Protein AF-A0A661CR54-F1 (afdb_monomer_lite)

pLDDT: mean 76.64, std 15.05, range [45.03, 94.25]

Sequence (107 aa):
MPRFSTKTQSLLIKAGWQEGRKIDTTGYEQVLREEEFEIPTCVKALLQEFGGLRIVHPHAKVPGETDDFIFEAVKATYQSLADWVKGNYSHRVGKKLCSVFEPVMLI

Foldseek 3Di:
DDDDDPVVVVQCVVQVADPPAFDDCPVLVVVCVVVVDDQDPVNNVCCRRAAQTKGWDADPPDPPDIDIKHQHQPCQCVDPVLVVCVVPPCVVVVHRWGARMPVGDTD

Secondary structure (DSSP, 8-state):
-----HHHHHHHHHTT--TT-----HHHHHHHHHTT----HHHHHHHHHHTT-EEEEE-SSSTT-EEEEE--HHHHHHSTHHHHHIIIIIHHHTS---EEEBTTEE-

Radius of gyration: 14.93 Å; chains: 1; bounding box: 32×32×38 Å

Structure (mmCIF, N/CA/C/O backbone):
data_AF-A0A661CR54-F1
#
_entry.id   AF-A0A661CR54-F1
#
loop_
_atom_site.group_PDB
_atom_site.id
_atom_site.type_symbol
_atom_site.label_atom_id
_atom_site.label_alt_id
_atom_site.label_comp_id
_atom_site.label_asym_id
_atom_site.label_entity_id
_atom_site.label_seq_id
_atom_site.pdbx_PDB_ins_code
_atom_site.Cartn_x
_atom_site.Cartn_y
_atom_site.Cartn_z
_atom_site.occupancy
_atom_site.B_iso_or_equiv
_atom_site.auth_seq_id
_atom_site.auth_comp_id
_atom_site.auth_asym_id
_atom_site.auth_atom_id
_atom_site.pdbx_PDB_model_num
ATOM 1 N N . MET A 1 1 ? 11.979 -2.048 12.424 1.00 51.94 1 MET A N 1
ATOM 2 C CA . MET A 1 1 ? 10.574 -2.317 12.046 1.00 51.94 1 MET A CA 1
ATOM 3 C C . MET A 1 1 ? 9.776 -1.039 12.229 1.00 51.94 1 MET A C 1
ATOM 5 O O . MET A 1 1 ? 10.047 -0.339 13.205 1.00 51.94 1 MET A O 1
ATOM 9 N N . PRO A 1 2 ? 8.864 -0.692 11.309 1.00 61.25 2 PRO A N 1
ATOM 10 C CA . PRO A 1 2 ? 8.030 0.488 11.471 1.00 61.25 2 PRO A CA 1
ATOM 11 C C . PRO A 1 2 ? 7.105 0.281 12.668 1.00 61.25 2 PRO A C 1
ATOM 13 O O . PRO A 1 2 ? 6.351 -0.687 12.724 1.00 61.25 2 PRO A O 1
ATOM 16 N N . ARG A 1 3 ? 7.170 1.177 13.652 1.00 83.19 3 ARG A N 1
ATOM 17 C CA . ARG A 1 3 ? 6.248 1.150 14.787 1.00 83.19 3 ARG A CA 1
ATOM 18 C C . ARG A 1 3 ? 5.050 2.024 14.445 1.00 83.19 3 ARG A C 1
ATOM 20 O O . ARG A 1 3 ? 5.109 3.242 14.591 1.00 83.19 3 ARG A O 1
ATOM 27 N N . PHE A 1 4 ? 3.985 1.403 13.947 1.00 87.94 4 PHE A N 1
ATOM 28 C CA . PHE A 1 4 ? 2.734 2.104 13.678 1.00 87.94 4 PHE A CA 1
ATOM 29 C C . PHE A 1 4 ? 2.041 2.518 14.979 1.00 87.94 4 PHE A C 1
ATOM 31 O O . PHE A 1 4 ? 2.182 1.872 16.019 1.00 87.94 4 PHE A O 1
ATOM 38 N N . SER A 1 5 ? 1.261 3.599 14.918 1.00 91.81 5 SER A N 1
ATOM 39 C CA . SER A 1 5 ? 0.328 3.915 16.001 1.00 91.81 5 SER A CA 1
ATOM 40 C C . SER A 1 5 ? -0.728 2.809 16.117 1.00 91.81 5 SER A C 1
ATOM 42 O O . SER A 1 5 ? -1.095 2.200 15.109 1.00 91.81 5 SER A O 1
ATOM 44 N N . THR A 1 6 ? -1.288 2.595 17.310 1.00 92.44 6 THR A N 1
ATOM 45 C CA . THR A 1 6 ? -2.364 1.608 17.526 1.00 92.44 6 THR A CA 1
ATOM 46 C C . THR A 1 6 ? -3.544 1.829 16.576 1.00 92.44 6 THR A C 1
ATOM 48 O O . THR A 1 6 ? -4.120 0.875 16.054 1.00 92.44 6 THR A O 1
ATOM 51 N N . LYS A 1 7 ? -3.876 3.098 16.296 1.00 91.69 7 LYS A N 1
ATOM 52 C CA . LYS A 1 7 ? -4.935 3.469 15.351 1.00 91.69 7 LYS A CA 1
ATOM 53 C C . LYS A 1 7 ? -4.591 3.020 13.931 1.00 91.69 7 LYS A C 1
ATOM 55 O O . LYS A 1 7 ? -5.399 2.350 13.298 1.00 91.69 7 LYS A O 1
ATOM 60 N N . THR A 1 8 ? -3.394 3.354 13.448 1.00 91.12 8 THR A N 1
ATOM 61 C CA . THR A 1 8 ? -2.916 2.967 12.110 1.00 91.12 8 THR A CA 1
ATOM 62 C C . THR A 1 8 ? -2.874 1.450 11.960 1.00 91.12 8 THR A C 1
ATOM 64 O O . THR A 1 8 ? -3.400 0.919 10.989 1.00 91.12 8 THR A O 1
ATOM 67 N N . GLN A 1 9 ? -2.318 0.747 12.948 1.00 92.94 9 GLN A N 1
ATOM 68 C CA . GLN A 1 9 ? -2.222 -0.709 12.932 1.00 92.94 9 GLN A CA 1
ATOM 69 C C . GLN A 1 9 ? -3.605 -1.371 12.897 1.00 92.94 9 GLN A C 1
ATOM 71 O O . GLN A 1 9 ? -3.809 -2.321 12.148 1.00 92.94 9 GLN A O 1
ATOM 76 N N . SER A 1 10 ? -4.581 -0.841 13.642 1.00 93.00 10 SER A N 1
ATOM 77 C CA . SER A 1 10 ? -5.957 -1.344 13.598 1.00 93.00 10 SER A CA 1
ATOM 78 C C . SER A 1 10 ? -6.586 -1.193 12.210 1.00 93.00 10 SER A C 1
ATOM 80 O O . SER A 1 10 ? -7.223 -2.128 11.732 1.00 93.00 10 SER A O 1
ATOM 82 N N . LEU A 1 11 ? -6.395 -0.049 11.545 1.00 93.88 11 LEU A N 1
ATOM 83 C CA . LEU A 1 11 ? -6.914 0.171 10.189 1.00 93.88 11 LEU A CA 1
ATOM 84 C C . LEU A 1 11 ? -6.244 -0.750 9.163 1.00 93.88 11 LEU A C 1
ATOM 86 O O . LEU A 1 11 ? -6.934 -1.327 8.327 1.00 93.88 11 LEU A O 1
ATOM 90 N N . LEU A 1 12 ? -4.927 -0.945 9.272 1.00 92.56 12 LEU A N 1
ATOM 91 C CA . LEU A 1 12 ? -4.173 -1.876 8.432 1.00 92.56 12 LEU A CA 1
ATOM 92 C C . LEU A 1 12 ? -4.684 -3.315 8.590 1.00 92.56 12 LEU A C 1
ATOM 94 O O . LEU A 1 12 ? -5.012 -3.960 7.598 1.00 92.56 12 LEU A O 1
ATOM 98 N N . ILE A 1 13 ? -4.822 -3.799 9.827 1.00 93.31 13 ILE A N 1
ATOM 99 C CA . ILE A 1 13 ? -5.332 -5.151 10.104 1.00 93.31 13 ILE A CA 1
ATOM 100 C C . ILE A 1 13 ? -6.762 -5.316 9.575 1.00 93.31 13 ILE A C 1
ATOM 102 O O . ILE A 1 13 ? -7.067 -6.330 8.952 1.00 93.31 13 ILE A O 1
ATOM 106 N N . LYS A 1 14 ? -7.633 -4.310 9.747 1.00 93.94 14 LYS A N 1
ATOM 107 C CA . LYS A 1 14 ? -8.995 -4.321 9.177 1.00 93.94 14 LYS A CA 1
ATOM 108 C C . LYS A 1 14 ? -9.000 -4.395 7.649 1.00 93.94 14 LYS A C 1
ATOM 110 O O . LYS A 1 14 ? -9.904 -5.001 7.087 1.00 93.94 14 LYS A O 1
ATOM 115 N N . ALA A 1 15 ? -8.005 -3.802 6.994 1.00 91.25 15 ALA A N 1
ATOM 116 C CA . ALA A 1 15 ? -7.819 -3.882 5.548 1.00 91.25 15 ALA A CA 1
ATOM 117 C C . ALA A 1 15 ? -7.202 -5.218 5.081 1.00 91.25 15 ALA A C 1
ATOM 119 O O . ALA A 1 15 ? -7.044 -5.421 3.881 1.00 91.25 15 ALA A O 1
ATOM 120 N N . GLY A 1 16 ? -6.849 -6.126 6.000 1.00 92.38 16 GLY A N 1
ATOM 121 C CA . GLY A 1 16 ? -6.231 -7.420 5.691 1.00 92.38 16 GLY A CA 1
ATOM 122 C C . GLY A 1 16 ? -4.699 -7.406 5.679 1.00 92.38 16 GLY A C 1
ATOM 123 O O . GLY A 1 16 ? -4.079 -8.350 5.188 1.00 92.38 16 GLY A O 1
ATOM 124 N N . TRP A 1 17 ? -4.062 -6.351 6.195 1.00 94.25 17 TRP A N 1
ATOM 125 C CA . TRP A 1 17 ? -2.614 -6.333 6.389 1.00 94.25 17 TRP A CA 1
ATOM 126 C C . TRP A 1 17 ? -2.209 -7.189 7.592 1.00 94.25 17 TRP A C 1
ATOM 128 O O . TRP A 1 17 ? -2.864 -7.186 8.634 1.00 94.25 17 TRP A O 1
ATOM 138 N N . GLN A 1 18 ? -1.068 -7.858 7.463 1.00 92.31 18 GLN A N 1
ATOM 139 C CA . GLN A 1 18 ? -0.393 -8.548 8.555 1.00 92.31 18 GLN A CA 1
ATOM 140 C C . GLN A 1 18 ? 1.107 -8.279 8.475 1.00 92.31 18 GLN A C 1
ATOM 142 O O . GLN A 1 18 ? 1.649 -8.036 7.395 1.00 92.31 18 GLN A O 1
ATOM 147 N N . GLU A 1 19 ? 1.783 -8.338 9.616 1.00 90.06 19 GLU A N 1
ATOM 148 C CA . GLU A 1 19 ? 3.225 -8.135 9.674 1.00 90.06 19 GLU A CA 1
ATOM 149 C C . GLU A 1 19 ? 3.963 -9.202 8.852 1.00 90.06 19 GLU A C 1
ATOM 151 O O . GLU A 1 19 ? 3.628 -10.385 8.891 1.00 90.06 19 GLU A O 1
ATOM 156 N N . GLY A 1 20 ? 4.951 -8.773 8.063 1.00 90.00 20 GLY A N 1
ATOM 157 C CA . GLY A 1 20 ? 5.706 -9.667 7.182 1.00 90.00 20 GLY A CA 1
ATOM 158 C C . GLY A 1 20 ? 4.947 -10.131 5.935 1.00 90.00 20 GLY A C 1
ATOM 159 O O . GLY A 1 20 ? 5.428 -11.030 5.242 1.00 90.00 20 GLY A O 1
ATOM 160 N N . ARG A 1 21 ? 3.787 -9.531 5.624 1.00 91.00 21 ARG A N 1
ATOM 161 C CA . ARG A 1 21 ? 3.055 -9.773 4.374 1.00 91.00 21 ARG A CA 1
ATOM 162 C C . ARG A 1 21 ? 3.983 -9.604 3.166 1.00 91.00 21 ARG A C 1
ATOM 164 O O . ARG A 1 21 ? 4.708 -8.620 3.060 1.00 91.00 21 ARG A O 1
ATOM 171 N N . LYS A 1 22 ? 3.945 -10.583 2.261 1.00 93.06 22 LYS A N 1
ATOM 172 C CA . LYS A 1 22 ? 4.644 -10.573 0.972 1.00 93.06 22 LYS A CA 1
ATOM 173 C C . LYS A 1 22 ? 3.718 -11.149 -0.086 1.00 93.06 22 LYS A C 1
ATOM 175 O O . LYS A 1 22 ? 3.444 -12.346 -0.066 1.00 93.06 22 LYS A O 1
ATOM 180 N N . ILE A 1 23 ? 3.218 -10.299 -0.972 1.00 91.25 23 ILE A N 1
ATOM 181 C CA . ILE A 1 23 ? 2.422 -10.728 -2.123 1.00 91.25 23 ILE A CA 1
ATOM 182 C C . ILE A 1 23 ? 3.279 -10.859 -3.378 1.00 91.25 23 ILE A C 1
ATOM 184 O O . ILE A 1 23 ? 4.359 -10.272 -3.467 1.00 91.25 23 ILE A O 1
ATOM 188 N N . ASP A 1 24 ? 2.770 -11.602 -4.357 1.00 89.00 24 ASP A N 1
ATOM 189 C CA . ASP A 1 24 ? 3.310 -11.562 -5.710 1.00 89.00 24 ASP A CA 1
ATOM 190 C C . ASP A 1 24 ? 3.046 -10.183 -6.336 1.00 89.00 24 ASP A C 1
ATOM 192 O O . ASP A 1 24 ? 1.911 -9.703 -6.373 1.00 89.00 24 ASP A O 1
ATOM 196 N N . THR A 1 25 ? 4.115 -9.538 -6.804 1.00 86.88 25 THR A N 1
ATOM 197 C CA . THR A 1 25 ? 4.085 -8.219 -7.444 1.00 86.88 25 THR A CA 1
ATOM 198 C C . THR A 1 25 ? 4.294 -8.275 -8.951 1.00 86.88 25 THR A C 1
ATOM 200 O O . THR A 1 25 ? 4.324 -7.221 -9.583 1.00 86.88 25 THR A O 1
ATOM 203 N N . THR A 1 26 ? 4.399 -9.467 -9.548 1.00 86.69 26 THR A N 1
ATOM 204 C CA . THR A 1 26 ? 4.720 -9.648 -10.974 1.00 86.69 26 THR A CA 1
ATOM 205 C C . THR A 1 26 ? 3.800 -8.835 -11.887 1.00 86.69 26 THR A C 1
ATOM 207 O O . THR A 1 26 ? 4.290 -8.151 -12.782 1.00 86.69 26 THR A O 1
ATOM 210 N N . GLY A 1 27 ? 2.489 -8.825 -11.613 1.00 81.69 27 GLY A N 1
ATOM 211 C CA . GLY A 1 27 ? 1.515 -8.044 -12.386 1.00 81.69 27 GLY A CA 1
ATOM 212 C C . GLY A 1 27 ? 1.724 -6.529 -12.287 1.00 81.69 27 GLY A C 1
ATOM 213 O O . GLY A 1 27 ? 1.693 -5.838 -13.301 1.00 81.69 27 GLY A O 1
ATOM 214 N N . TYR A 1 28 ? 2.015 -6.006 -11.090 1.00 80.50 28 TYR A N 1
ATOM 215 C CA . TYR A 1 28 ? 2.352 -4.587 -10.922 1.00 80.50 28 TYR A CA 1
ATOM 216 C C . TYR A 1 28 ? 3.636 -4.233 -11.663 1.00 80.50 28 TYR A C 1
ATOM 218 O O . TYR A 1 28 ? 3.715 -3.205 -12.327 1.00 80.50 28 TYR A O 1
ATOM 226 N N . GLU A 1 29 ? 4.646 -5.094 -11.561 1.00 82.62 29 GLU A N 1
ATOM 227 C CA . GLU A 1 29 ? 5.924 -4.844 -12.202 1.00 82.62 29 GLU A CA 1
ATOM 228 C C . GLU A 1 29 ? 5.851 -4.910 -13.724 1.00 82.62 29 GLU A C 1
ATOM 230 O O . GLU A 1 29 ? 6.572 -4.179 -14.397 1.00 82.62 29 GLU A O 1
ATOM 235 N N . GLN A 1 30 ? 5.006 -5.785 -14.267 1.00 82.94 30 GLN A N 1
ATOM 236 C CA . GLN A 1 30 ? 4.756 -5.853 -15.698 1.00 82.94 30 GLN A CA 1
ATOM 237 C C . GLN A 1 30 ? 4.132 -4.548 -16.201 1.00 82.94 30 GLN A C 1
ATOM 239 O O . GLN A 1 30 ? 4.706 -3.933 -17.092 1.00 82.94 30 GLN A O 1
ATOM 244 N N . VAL A 1 31 ? 3.043 -4.083 -15.578 1.00 78.31 31 VAL A N 1
ATOM 245 C CA . VAL A 1 31 ? 2.366 -2.832 -15.971 1.00 78.31 31 VAL A CA 1
ATOM 246 C C . VAL A 1 31 ? 3.308 -1.628 -15.879 1.00 78.31 31 VAL A C 1
ATOM 248 O O . VAL A 1 31 ? 3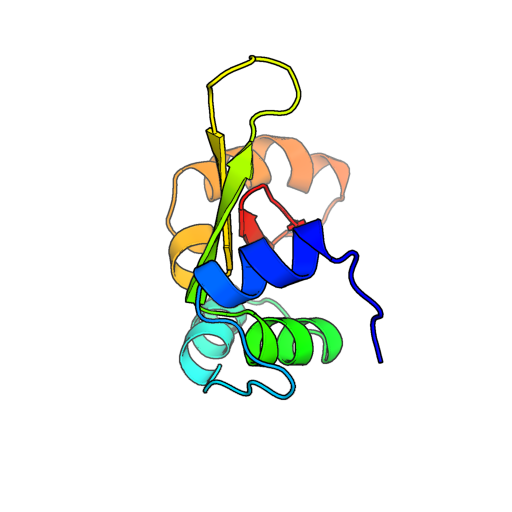.374 -0.812 -16.792 1.00 78.31 31 VAL A O 1
ATOM 251 N N . LEU A 1 32 ? 4.093 -1.528 -14.802 1.00 77.31 32 LEU A N 1
ATOM 252 C CA . LEU A 1 32 ? 5.054 -0.433 -14.638 1.00 77.31 32 LEU A CA 1
ATOM 253 C C . LEU A 1 32 ? 6.166 -0.467 -15.701 1.00 77.31 32 LEU A C 1
ATOM 255 O O . LEU A 1 32 ? 6.558 0.582 -16.206 1.00 77.31 32 LEU A O 1
ATOM 259 N N . ARG A 1 33 ? 6.653 -1.658 -16.075 1.00 80.62 33 ARG A N 1
ATOM 260 C CA . ARG A 1 33 ? 7.651 -1.815 -17.146 1.00 80.62 33 ARG A CA 1
ATOM 261 C C . ARG A 1 33 ? 7.083 -1.527 -18.535 1.00 80.62 33 ARG A C 1
ATOM 263 O O . ARG A 1 33 ? 7.795 -0.944 -19.345 1.00 80.62 33 ARG A O 1
ATOM 270 N N . GLU A 1 34 ? 5.839 -1.921 -18.809 1.00 79.44 34 GLU A N 1
ATOM 271 C CA . GLU A 1 34 ? 5.128 -1.591 -20.058 1.00 79.44 34 GLU A CA 1
ATOM 272 C C . GLU A 1 34 ? 4.989 -0.074 -20.238 1.00 79.44 34 GLU A C 1
ATOM 274 O O . GLU A 1 34 ? 5.084 0.438 -21.348 1.00 79.44 34 GLU A O 1
ATOM 279 N N . GLU A 1 35 ? 4.866 0.657 -19.133 1.00 73.00 35 GLU A N 1
ATOM 280 C CA . GLU A 1 35 ? 4.874 2.117 -19.105 1.00 73.00 35 GLU A CA 1
ATOM 281 C C . GLU A 1 35 ? 6.286 2.739 -19.065 1.00 73.00 35 GLU A C 1
ATOM 283 O O . GLU A 1 35 ? 6.422 3.944 -18.841 1.00 73.00 35 GLU A O 1
ATOM 288 N N . GLU A 1 36 ? 7.336 1.955 -19.318 1.00 80.19 36 GLU A N 1
ATOM 289 C CA . GLU A 1 36 ? 8.744 2.383 -19.349 1.00 80.19 36 GLU A CA 1
ATOM 290 C C . GLU A 1 36 ? 9.270 2.937 -18.010 1.00 80.19 36 GLU A C 1
ATOM 292 O O . GLU A 1 36 ? 10.253 3.681 -17.977 1.00 80.19 36 GLU A O 1
ATOM 297 N N . PHE A 1 37 ? 8.650 2.568 -16.883 1.00 76.69 37 PHE A N 1
ATOM 298 C CA . PHE A 1 37 ? 9.147 2.943 -15.561 1.00 76.69 37 PHE A CA 1
ATOM 299 C C . PHE A 1 37 ? 10.175 1.938 -15.040 1.00 76.69 37 PHE A C 1
ATOM 301 O O . PHE A 1 37 ? 9.921 0.734 -14.924 1.00 76.69 37 PHE A O 1
ATOM 308 N N . GLU A 1 38 ? 11.338 2.451 -14.641 1.00 79.25 38 GLU A N 1
ATOM 309 C CA . GLU A 1 38 ? 12.256 1.710 -13.784 1.00 79.25 38 GLU A CA 1
ATOM 310 C C . GLU A 1 38 ? 11.661 1.648 -12.374 1.00 79.25 38 GLU A C 1
ATOM 312 O O . GLU A 1 38 ? 11.266 2.670 -11.821 1.00 79.25 38 GLU A O 1
ATOM 317 N N . ILE A 1 39 ? 11.570 0.449 -11.792 1.00 78.44 39 ILE A N 1
ATOM 318 C CA . ILE A 1 39 ? 10.913 0.243 -10.496 1.00 78.44 39 ILE A CA 1
ATOM 319 C C . ILE A 1 39 ? 11.981 0.168 -9.404 1.00 78.44 39 ILE A C 1
ATOM 321 O O . ILE A 1 39 ? 12.660 -0.864 -9.299 1.00 78.44 39 ILE A O 1
ATOM 325 N N . PRO A 1 40 ? 12.113 1.194 -8.544 1.00 83.75 40 PRO A N 1
ATOM 326 C CA . PRO A 1 40 ? 13.061 1.161 -7.444 1.00 83.75 40 PRO A CA 1
ATOM 327 C C . PRO A 1 40 ? 12.771 -0.004 -6.495 1.00 83.75 40 PRO A C 1
ATOM 329 O O . PRO A 1 40 ? 11.616 -0.332 -6.210 1.00 83.75 40 PRO A O 1
ATOM 332 N N . THR A 1 41 ? 13.817 -0.595 -5.918 1.00 86.25 41 THR A N 1
ATOM 333 C CA . THR A 1 41 ? 13.683 -1.710 -4.965 1.00 86.25 41 THR A CA 1
ATOM 334 C C . THR A 1 41 ? 12.779 -1.365 -3.775 1.00 86.25 41 THR A C 1
ATOM 336 O O . THR A 1 41 ? 12.045 -2.225 -3.292 1.00 86.25 41 THR A O 1
ATOM 339 N N . CYS A 1 42 ? 12.772 -0.104 -3.325 1.00 84.31 42 CYS A N 1
ATOM 340 C CA . CYS A 1 42 ? 11.888 0.353 -2.250 1.00 84.31 42 CYS A CA 1
ATOM 341 C C . CYS A 1 42 ? 10.402 0.309 -2.640 1.00 84.31 42 CYS A C 1
ATOM 343 O O . CYS A 1 42 ? 9.572 -0.060 -1.812 1.00 84.31 42 CYS A O 1
ATOM 345 N N . VAL A 1 43 ? 10.067 0.607 -3.898 1.00 82.81 43 VAL A N 1
ATOM 346 C CA . VAL A 1 43 ? 8.697 0.514 -4.420 1.00 82.81 43 VAL A CA 1
ATOM 347 C C . VAL A 1 43 ? 8.262 -0.941 -4.496 1.00 82.81 43 VAL A C 1
ATOM 349 O O . VAL A 1 43 ? 7.151 -1.265 -4.090 1.00 82.81 43 VAL A O 1
ATOM 352 N N . LYS A 1 44 ? 9.149 -1.840 -4.942 1.00 86.31 44 LYS A N 1
ATOM 353 C CA . LYS A 1 44 ? 8.862 -3.281 -4.936 1.00 86.31 44 LYS A CA 1
ATOM 354 C C . LYS A 1 44 ? 8.578 -3.789 -3.527 1.00 86.31 44 LYS A C 1
ATOM 356 O O . LYS A 1 44 ? 7.578 -4.465 -3.325 1.00 86.31 44 LYS A O 1
ATOM 361 N N . ALA A 1 45 ? 9.408 -3.419 -2.552 1.00 88.94 45 ALA A N 1
ATOM 362 C CA . ALA A 1 45 ? 9.203 -3.802 -1.156 1.00 88.94 45 ALA A CA 1
ATOM 363 C C . ALA A 1 45 ? 7.863 -3.275 -0.610 1.00 88.94 45 ALA A C 1
ATOM 365 O O . ALA A 1 45 ? 7.117 -4.012 0.031 1.00 88.94 45 ALA A O 1
ATOM 366 N N . LEU A 1 46 ? 7.520 -2.026 -0.933 1.00 87.81 46 LEU A N 1
ATOM 367 C CA . LEU A 1 46 ? 6.247 -1.417 -0.556 1.00 87.81 46 LEU A CA 1
ATOM 368 C C . LEU A 1 46 ? 5.049 -2.146 -1.189 1.00 87.81 46 LEU A C 1
ATOM 370 O O . LEU A 1 46 ? 4.079 -2.442 -0.498 1.00 87.81 46 LEU A O 1
ATOM 374 N N . LEU A 1 47 ? 5.117 -2.479 -2.481 1.00 87.44 47 LEU A N 1
ATOM 375 C CA . LEU A 1 47 ? 4.070 -3.231 -3.181 1.00 87.44 47 LEU A CA 1
ATOM 376 C C . LEU A 1 47 ? 3.936 -4.663 -2.651 1.00 87.44 47 LEU A C 1
ATOM 378 O O . LEU A 1 47 ? 2.819 -5.155 -2.516 1.00 87.44 47 LEU A O 1
ATOM 382 N N . GLN A 1 48 ? 5.043 -5.318 -2.304 1.00 91.50 48 GLN A N 1
ATOM 383 C CA . GLN A 1 48 ? 5.022 -6.652 -1.702 1.00 91.50 48 GLN A CA 1
ATOM 384 C C . GLN A 1 48 ? 4.323 -6.648 -0.342 1.00 91.50 48 GLN A C 1
ATOM 386 O O . GLN A 1 48 ? 3.581 -7.580 -0.028 1.00 91.50 48 GLN A O 1
ATOM 391 N N . GLU A 1 49 ? 4.538 -5.609 0.460 1.00 92.44 49 GLU A N 1
ATOM 392 C CA . GLU A 1 49 ? 3.974 -5.532 1.804 1.00 92.44 49 GLU A CA 1
ATOM 393 C C . GLU A 1 49 ? 2.527 -5.018 1.799 1.00 92.44 49 GLU A C 1
ATOM 395 O O . GLU A 1 49 ? 1.650 -5.611 2.434 1.00 92.44 49 GLU A O 1
ATOM 400 N N . PHE A 1 50 ? 2.232 -3.976 1.022 1.00 90.62 50 PHE A N 1
ATOM 401 C CA . PHE A 1 50 ? 0.954 -3.260 1.085 1.00 90.62 50 PHE A CA 1
ATOM 402 C C . PHE A 1 50 ? 0.074 -3.412 -0.156 1.00 90.62 50 PHE A C 1
ATOM 404 O O . PHE A 1 50 ? -1.103 -3.074 -0.095 1.00 90.62 50 PHE A O 1
ATOM 411 N N . GLY A 1 51 ? 0.582 -3.955 -1.264 1.00 89.06 51 GLY A N 1
ATOM 412 C CA . GLY A 1 51 ? -0.166 -4.065 -2.518 1.00 89.06 51 GLY A CA 1
ATOM 413 C C . GLY A 1 51 ? -1.506 -4.798 -2.365 1.00 89.06 51 GLY A C 1
ATOM 414 O O . GLY A 1 51 ? -1.615 -5.768 -1.615 1.00 89.06 51 GLY A O 1
ATOM 415 N N . GLY A 1 52 ? -2.540 -4.335 -3.057 1.00 86.25 52 GLY A N 1
ATOM 416 C CA . GLY A 1 52 ? -3.913 -4.841 -3.008 1.00 86.25 52 GLY A CA 1
ATOM 417 C C . GLY A 1 52 ? -4.731 -4.421 -1.781 1.00 86.25 52 GLY A C 1
ATOM 418 O O . GLY A 1 52 ? -5.895 -4.801 -1.686 1.00 86.25 52 GLY A O 1
ATOM 419 N N . LEU A 1 53 ? -4.166 -3.665 -0.833 1.00 89.62 53 LEU A N 1
ATOM 420 C CA . LEU A 1 53 ? -4.919 -3.186 0.327 1.00 89.62 53 LEU A CA 1
ATOM 421 C C . LEU A 1 53 ? -5.750 -1.951 -0.022 1.00 89.62 53 LEU A C 1
ATOM 423 O O . LEU A 1 53 ? -5.260 -1.024 -0.662 1.00 89.62 53 LEU A O 1
ATOM 427 N N . ARG A 1 54 ? -6.981 -1.908 0.488 1.00 89.31 54 ARG A N 1
ATOM 428 C CA . ARG A 1 54 ? -7.821 -0.708 0.542 1.00 89.31 54 ARG A CA 1
ATOM 429 C C . ARG A 1 54 ? -8.031 -0.337 2.000 1.00 89.31 54 ARG A C 1
ATOM 431 O O . ARG A 1 54 ? -8.647 -1.096 2.746 1.00 89.31 54 ARG A O 1
ATOM 438 N N . ILE A 1 55 ? -7.515 0.813 2.407 1.00 89.19 55 ILE A N 1
ATOM 439 C CA . ILE A 1 55 ? -7.572 1.270 3.794 1.00 89.19 55 ILE A CA 1
ATOM 440 C C . ILE A 1 55 ? -8.552 2.427 3.877 1.00 89.19 55 ILE A C 1
ATOM 442 O O . ILE A 1 55 ? -8.300 3.498 3.338 1.00 89.19 55 ILE A O 1
ATOM 446 N N . VAL A 1 56 ? -9.656 2.200 4.582 1.00 89.56 56 VAL A N 1
ATOM 447 C CA . VAL A 1 56 ? -10.666 3.221 4.875 1.00 89.56 56 VAL A CA 1
ATOM 448 C C . VAL A 1 56 ? -10.323 3.883 6.207 1.00 89.56 56 VAL A C 1
ATOM 450 O O . VAL A 1 56 ? -10.079 3.194 7.202 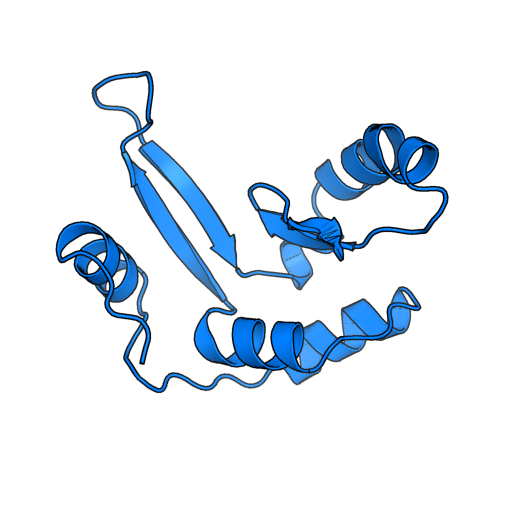1.00 89.56 56 VAL A O 1
ATOM 453 N N . HIS A 1 57 ? -10.310 5.210 6.255 1.00 89.00 57 HIS A N 1
ATOM 454 C CA . HIS A 1 57 ? -10.028 5.985 7.458 1.00 89.00 57 HIS A CA 1
ATOM 455 C C . HIS A 1 57 ? -10.987 7.171 7.614 1.00 89.00 57 HIS A C 1
ATOM 457 O O . HIS A 1 57 ? -11.594 7.605 6.645 1.00 89.00 57 HIS A O 1
ATOM 463 N N . PRO A 1 58 ? -11.145 7.731 8.826 1.00 90.00 58 PRO A N 1
ATOM 464 C CA . PRO A 1 58 ? -11.975 8.919 9.017 1.00 90.00 58 PRO A CA 1
ATOM 465 C C . PRO A 1 58 ? -11.477 10.107 8.186 1.00 90.00 58 PRO A C 1
ATOM 467 O O . PRO A 1 58 ? -10.263 10.338 8.124 1.00 90.00 58 PRO A O 1
ATOM 470 N N . HIS A 1 59 ? -12.411 10.867 7.612 1.00 89.69 59 HIS A N 1
ATOM 471 C CA . HIS A 1 59 ? -12.119 12.071 6.845 1.00 89.69 59 HIS A CA 1
ATOM 472 C C . HIS A 1 59 ? -11.548 13.157 7.762 1.00 89.69 59 HIS A C 1
ATOM 474 O O . HIS A 1 59 ? -12.075 13.436 8.843 1.00 89.69 59 HIS A O 1
ATOM 480 N N . ALA A 1 60 ? -10.459 13.802 7.339 1.00 84.69 60 ALA A N 1
ATOM 481 C CA . ALA A 1 60 ? -9.706 14.712 8.208 1.00 84.69 60 ALA A CA 1
ATOM 482 C C . ALA A 1 60 ? -10.475 15.994 8.582 1.00 84.69 60 ALA A C 1
ATOM 484 O O . ALA A 1 60 ? -10.213 16.588 9.626 1.00 84.69 60 ALA A O 1
ATOM 485 N N . LYS A 1 61 ? -11.400 16.439 7.721 1.00 86.94 61 LYS A N 1
ATOM 486 C CA . LYS A 1 61 ? -12.107 17.730 7.857 1.00 86.94 61 LYS A CA 1
ATOM 487 C C . LYS A 1 61 ? -13.621 17.632 8.042 1.00 86.94 61 LYS A C 1
ATOM 489 O O . LYS A 1 61 ? -14.247 18.646 8.324 1.00 86.94 61 LYS A O 1
ATOM 494 N N . VAL A 1 62 ? -14.213 16.454 7.849 1.00 90.31 62 VAL A N 1
ATOM 495 C CA . VAL A 1 62 ? -15.673 16.286 7.810 1.00 90.31 62 VAL A CA 1
ATOM 496 C C . VAL A 1 62 ? -16.026 15.184 8.803 1.00 90.31 62 VAL A C 1
ATOM 498 O O . VAL A 1 62 ? -15.751 14.014 8.539 1.00 90.31 62 VAL A O 1
ATOM 501 N N . PRO A 1 63 ? -16.546 15.541 9.988 1.00 90.94 63 PRO A N 1
ATOM 502 C CA . PRO A 1 63 ? -16.897 14.561 11.006 1.00 90.94 63 PRO A CA 1
ATOM 503 C C . PRO A 1 63 ? -17.950 13.575 10.493 1.00 90.94 63 PRO A C 1
ATOM 505 O O . PRO A 1 63 ? -18.954 13.986 9.922 1.00 90.94 63 PRO A O 1
ATOM 508 N N . GLY A 1 64 ? -17.735 12.282 10.734 1.00 90.06 64 GLY A N 1
ATOM 509 C CA . GLY A 1 64 ? -18.654 11.216 10.319 1.00 90.06 64 GLY A CA 1
ATOM 510 C C . GLY A 1 64 ? -18.401 10.664 8.915 1.00 90.06 64 GLY A C 1
ATOM 511 O O . GLY A 1 64 ? -18.846 9.557 8.635 1.00 90.06 64 GLY A O 1
ATOM 512 N N . GLU A 1 65 ? -17.630 11.368 8.085 1.00 92.06 65 GLU A 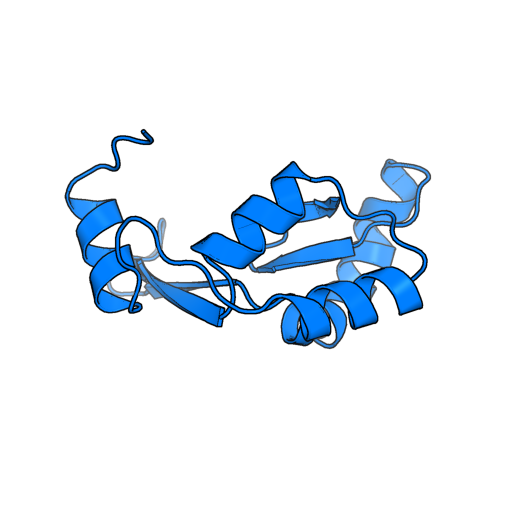N 1
ATOM 513 C CA . GLU A 1 65 ? -17.231 10.892 6.759 1.00 92.06 65 GLU A CA 1
ATOM 514 C C . GLU A 1 65 ? -15.936 10.072 6.807 1.00 92.06 65 GLU A C 1
ATOM 516 O O . GLU A 1 65 ? -15.147 10.146 7.761 1.00 92.06 65 GLU A O 1
ATOM 521 N N . THR A 1 66 ? -15.701 9.291 5.753 1.00 88.69 66 THR A N 1
ATOM 522 C CA . THR A 1 66 ? -14.487 8.487 5.572 1.00 88.69 66 THR A CA 1
ATOM 523 C C . THR A 1 66 ? -13.821 8.767 4.236 1.00 88.69 66 THR A C 1
ATOM 525 O O . THR A 1 66 ? -14.503 8.928 3.232 1.00 88.69 66 THR A O 1
ATOM 528 N N . ASP A 1 67 ? -12.498 8.721 4.240 1.00 86.25 67 ASP A N 1
ATOM 529 C CA . ASP A 1 67 ? -11.644 8.663 3.059 1.00 86.25 67 ASP A CA 1
ATOM 530 C C . ASP A 1 67 ? -11.076 7.248 2.910 1.00 86.25 67 ASP A C 1
ATOM 532 O O . ASP A 1 67 ? -11.062 6.457 3.863 1.00 86.25 67 ASP A O 1
ATOM 536 N N . ASP A 1 68 ? -10.556 6.926 1.733 1.00 82.69 68 ASP A N 1
ATOM 537 C CA . ASP A 1 68 ? -9.783 5.716 1.525 1.00 82.69 68 ASP A CA 1
ATOM 538 C C . ASP A 1 68 ? -8.507 5.948 0.720 1.00 82.69 68 ASP A C 1
ATOM 540 O O . ASP A 1 68 ? -8.352 6.917 -0.020 1.00 82.69 68 ASP A O 1
ATOM 544 N N . PHE A 1 69 ? -7.563 5.030 0.909 1.00 80.00 69 PHE A N 1
ATOM 545 C CA . PHE A 1 69 ? -6.393 4.912 0.056 1.00 80.00 69 PHE A CA 1
ATOM 546 C C . PHE A 1 69 ? -6.176 3.464 -0.365 1.00 80.00 69 PHE A C 1
ATOM 548 O O . PHE A 1 69 ? -6.418 2.528 0.406 1.00 80.00 69 PHE A O 1
ATOM 555 N N . ILE A 1 70 ? -5.760 3.279 -1.616 1.00 79.31 70 ILE A N 1
ATOM 556 C CA . ILE A 1 70 ? -5.700 1.977 -2.279 1.00 79.31 70 ILE A CA 1
ATOM 557 C C . ILE A 1 70 ? -4.283 1.728 -2.789 1.00 79.31 70 ILE A C 1
ATOM 559 O O . ILE A 1 70 ? -3.723 2.521 -3.549 1.00 79.31 70 ILE A O 1
ATOM 563 N N . PHE A 1 71 ? -3.724 0.580 -2.407 1.00 77.44 71 PHE A N 1
ATOM 564 C CA . PHE A 1 71 ? -2.432 0.088 -2.871 1.00 77.44 71 PHE A CA 1
ATOM 565 C C . PHE A 1 71 ? -2.535 -0.774 -4.120 1.00 77.44 71 PHE A C 1
ATOM 567 O O . PHE A 1 71 ? -2.059 -1.901 -4.151 1.00 77.44 71 PHE A O 1
AT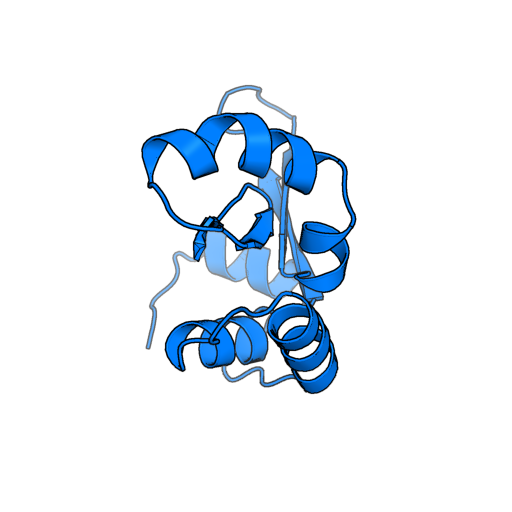OM 5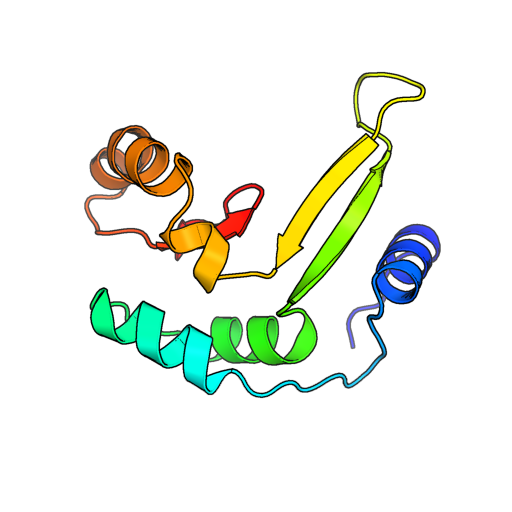74 N N . GLU A 1 72 ? -3.160 -0.265 -5.172 1.00 70.88 72 GLU A N 1
ATOM 575 C CA . GLU A 1 72 ? -3.423 -1.049 -6.377 1.00 70.88 72 GLU A CA 1
ATOM 576 C C . GLU A 1 72 ? -2.831 -0.347 -7.593 1.00 70.88 72 GLU A C 1
ATOM 578 O O . GLU A 1 72 ? -3.520 0.390 -8.292 1.00 70.88 72 GLU A O 1
ATOM 583 N N . ALA A 1 73 ? -1.543 -0.591 -7.865 1.00 61.09 73 ALA A N 1
ATOM 584 C CA . ALA A 1 73 ? -0.843 0.085 -8.958 1.00 61.09 73 ALA A CA 1
ATOM 585 C C . ALA A 1 73 ? -1.475 -0.193 -10.339 1.00 61.09 73 ALA A C 1
ATOM 587 O O . ALA A 1 73 ? -1.403 0.663 -11.215 1.00 61.09 73 ALA A O 1
ATOM 588 N N . VAL A 1 74 ? -2.177 -1.323 -10.522 1.00 57.94 74 VAL A N 1
ATOM 589 C CA . VAL A 1 74 ? -2.967 -1.599 -11.742 1.00 57.94 74 VAL A CA 1
ATOM 590 C C . VAL A 1 74 ? -4.214 -0.711 -11.830 1.00 57.94 74 VAL A C 1
ATOM 592 O O . VAL A 1 74 ? -4.532 -0.218 -12.899 1.00 57.94 74 VAL A O 1
ATOM 595 N N . LYS A 1 75 ? -4.933 -0.433 -10.736 1.00 57.47 75 LYS A N 1
ATOM 596 C CA . LYS A 1 75 ? -6.058 0.521 -10.809 1.00 57.47 75 LYS A CA 1
ATOM 597 C C . LYS A 1 75 ? -5.582 1.971 -10.857 1.00 57.47 75 LYS A C 1
ATOM 599 O O . LYS A 1 75 ? -6.190 2.764 -11.569 1.00 57.47 75 LYS A O 1
ATOM 604 N N . ALA A 1 76 ? -4.486 2.299 -10.173 1.00 53.06 76 ALA A N 1
ATOM 605 C CA . ALA A 1 76 ? -3.899 3.640 -10.169 1.00 53.06 76 ALA A CA 1
ATOM 606 C C . ALA A 1 76 ? -3.362 4.064 -11.550 1.00 53.06 76 ALA A C 1
ATOM 608 O O . ALA A 1 76 ? -3.359 5.249 -11.871 1.00 53.06 76 ALA A O 1
ATOM 609 N N . THR A 1 77 ? -2.948 3.108 -12.389 1.00 53.62 77 THR A N 1
ATOM 610 C CA . THR A 1 77 ? -2.515 3.371 -13.773 1.00 53.62 77 THR A CA 1
ATOM 611 C C . THR A 1 77 ? -3.679 3.543 -14.752 1.00 53.62 77 THR A C 1
ATOM 613 O O . THR A 1 77 ? -3.538 4.285 -15.720 1.00 53.62 77 THR A O 1
ATOM 616 N N . TYR A 1 78 ? -4.835 2.918 -14.495 1.00 49.44 78 TYR A N 1
ATOM 617 C CA . TYR A 1 78 ? -5.988 2.919 -15.411 1.00 49.44 78 TYR A CA 1
ATOM 618 C C . TYR A 1 78 ? -7.132 3.873 -15.021 1.00 49.44 78 TYR A C 1
ATOM 620 O O . TYR A 1 78 ? -8.016 4.125 -15.840 1.00 49.44 78 TYR A O 1
ATOM 628 N N . GLN A 1 79 ? -7.165 4.406 -13.796 1.00 49.38 79 GLN A N 1
ATOM 629 C CA . GLN A 1 79 ? -8.180 5.384 -13.390 1.00 49.38 79 GLN A CA 1
ATOM 630 C C . GLN A 1 79 ? -7.810 6.819 -13.795 1.00 49.38 79 GLN A C 1
ATOM 632 O O . GLN A 1 79 ? -6.642 7.172 -13.953 1.00 49.38 79 GLN A O 1
ATOM 637 N N . SER A 1 80 ? -8.844 7.658 -13.927 1.00 45.03 80 SER A N 1
ATOM 638 C CA . SER A 1 80 ? -8.884 9.043 -14.438 1.00 45.03 80 SER A CA 1
ATOM 639 C C . SER A 1 80 ? -7.915 10.058 -13.805 1.00 45.03 80 SER A C 1
ATOM 641 O O . SER A 1 80 ? -7.930 11.234 -14.167 1.00 45.03 80 SER A O 1
ATOM 643 N N . LEU A 1 81 ? -7.081 9.635 -12.857 1.00 50.78 81 LEU A N 1
ATOM 644 C CA . LEU A 1 81 ? -6.020 10.436 -12.260 1.00 50.78 81 LEU A CA 1
ATOM 645 C C . LEU A 1 81 ? -4.699 10.326 -13.021 1.00 50.78 81 LEU A C 1
ATOM 647 O O . LEU A 1 81 ? -3.896 11.245 -12.911 1.00 50.78 81 LEU A O 1
ATOM 651 N N . ALA A 1 82 ? -4.484 9.303 -13.856 1.00 54.06 82 ALA A N 1
ATOM 652 C CA . ALA A 1 82 ? -3.294 9.233 -14.707 1.00 54.06 82 ALA A CA 1
ATOM 653 C C . ALA A 1 82 ? -3.202 10.448 -15.652 1.00 54.06 82 ALA A C 1
ATOM 655 O O . ALA A 1 82 ? -2.151 11.081 -15.745 1.00 54.06 82 ALA A O 1
ATOM 656 N N . ASP A 1 83 ? -4.314 10.841 -16.280 1.00 57.25 83 ASP A N 1
ATOM 657 C CA . ASP A 1 83 ? -4.370 12.025 -17.147 1.00 57.25 83 ASP A CA 1
ATOM 658 C C . ASP A 1 83 ? -4.272 13.333 -16.353 1.00 57.25 83 ASP A C 1
ATOM 660 O O . ASP A 1 83 ? -3.604 14.276 -16.781 1.00 57.25 83 ASP A O 1
ATOM 664 N N . TRP A 1 84 ? -4.865 13.389 -15.156 1.00 58.62 84 TRP A N 1
ATOM 665 C CA . TRP A 1 84 ? -4.755 14.551 -14.271 1.00 58.62 84 TRP A CA 1
ATOM 666 C C . TRP A 1 84 ? -3.328 14.743 -13.734 1.00 58.62 84 TRP A C 1
ATOM 668 O O . TRP A 1 84 ? -2.837 15.872 -13.691 1.00 58.62 84 TRP A O 1
ATOM 678 N N . VAL A 1 85 ? -2.632 13.662 -13.372 1.00 57.69 85 VAL A N 1
ATOM 679 C CA . VAL A 1 85 ? -1.229 13.661 -12.931 1.00 57.69 85 VAL A CA 1
ATOM 680 C C . VAL A 1 85 ? -0.302 14.045 -14.082 1.00 57.69 85 VAL A C 1
ATOM 682 O O . VAL A 1 85 ? 0.538 14.936 -13.912 1.00 57.69 85 VAL A O 1
ATOM 685 N N . LYS A 1 86 ? -0.494 13.440 -15.265 1.00 60.75 86 LYS A N 1
ATOM 686 C CA . LYS A 1 86 ? 0.231 13.801 -16.494 1.00 60.75 86 LYS A CA 1
ATOM 687 C C . LYS A 1 86 ? 0.046 15.285 -16.822 1.00 60.75 86 LYS A C 1
ATOM 689 O O . LYS A 1 86 ? 1.024 15.983 -17.085 1.00 60.75 86 LYS A O 1
ATOM 694 N N . GLY A 1 87 ? -1.185 15.791 -16.734 1.00 58.56 87 GLY A N 1
ATOM 695 C CA . GLY A 1 87 ? -1.511 17.192 -16.994 1.00 58.56 87 GLY A CA 1
ATOM 696 C C . GLY A 1 87 ? -0.931 18.171 -15.966 1.00 58.56 87 GLY A C 1
ATOM 697 O O . GLY A 1 87 ? -0.378 19.202 -16.346 1.00 58.56 87 GLY A O 1
ATOM 698 N N . ASN A 1 88 ? -0.998 17.857 -14.667 1.00 62.03 88 ASN A N 1
ATOM 699 C CA . ASN A 1 88 ? -0.691 18.825 -13.603 1.00 62.03 88 ASN A CA 1
ATOM 700 C C . ASN A 1 88 ? 0.718 18.726 -13.001 1.00 62.03 88 ASN A C 1
ATOM 702 O O . ASN A 1 88 ? 1.201 19.717 -12.450 1.00 62.03 88 ASN A O 1
ATOM 706 N N . TYR A 1 89 ? 1.388 17.572 -13.081 1.00 60.00 89 TYR A N 1
ATOM 707 C CA . TYR A 1 89 ? 2.662 17.351 -12.382 1.00 60.00 89 TYR A CA 1
ATOM 708 C C . TYR A 1 89 ? 3.821 17.006 -13.309 1.00 60.00 89 TYR A C 1
ATOM 710 O O . TYR A 1 89 ? 4.926 17.497 -13.074 1.00 60.00 89 TYR A O 1
ATOM 718 N N . SER A 1 90 ? 3.602 16.250 -14.390 1.00 62.25 90 SER A N 1
ATOM 719 C CA . SER A 1 90 ? 4.703 15.860 -15.286 1.00 62.25 90 SER A CA 1
ATOM 720 C C . SER A 1 90 ? 5.417 17.067 -15.905 1.00 62.25 90 SER A C 1
ATOM 722 O O . SER A 1 90 ? 6.645 17.077 -15.983 1.00 62.25 90 SER A O 1
ATOM 724 N N . HIS A 1 91 ? 4.685 18.138 -16.237 1.00 62.00 91 HIS A N 1
ATOM 725 C CA . HIS A 1 91 ? 5.286 19.375 -16.753 1.00 62.00 91 HIS A CA 1
ATOM 726 C C . HIS A 1 91 ? 6.145 20.115 -15.710 1.00 62.00 91 HIS A C 1
ATOM 728 O O . HIS A 1 91 ? 7.103 20.792 -16.072 1.00 62.00 91 HIS A O 1
ATOM 734 N N . ARG A 1 92 ? 5.831 19.979 -14.413 1.00 63.28 92 ARG A N 1
ATOM 735 C CA . ARG A 1 92 ? 6.562 20.640 -13.314 1.00 63.28 92 ARG A CA 1
ATOM 736 C C . ARG A 1 92 ? 7.847 19.907 -12.951 1.00 63.28 92 ARG A C 1
ATOM 738 O O . ARG A 1 92 ? 8.788 20.533 -12.479 1.00 63.28 92 ARG A O 1
ATOM 745 N N . VAL A 1 93 ? 7.862 18.588 -13.138 1.00 61.62 93 VAL A N 1
ATOM 746 C CA . VAL A 1 93 ? 8.996 17.718 -12.791 1.00 61.62 93 VAL A CA 1
ATOM 747 C C . VAL A 1 93 ? 9.911 17.467 -13.999 1.00 61.62 93 VAL A C 1
ATOM 749 O O . VAL A 1 93 ? 11.066 17.086 -13.827 1.00 61.62 93 VAL A O 1
ATOM 752 N N . GLY A 1 94 ? 9.428 17.707 -15.225 1.00 59.03 94 GLY A N 1
ATOM 753 C CA . GLY A 1 94 ? 10.200 17.516 -16.458 1.00 59.03 94 GLY A CA 1
ATOM 754 C C . GLY A 1 94 ? 10.494 16.045 -16.779 1.00 59.03 94 GLY A C 1
ATOM 755 O O . GLY A 1 94 ? 11.402 15.757 -17.555 1.00 59.03 94 GLY A O 1
ATOM 756 N N . LYS A 1 95 ? 9.757 15.113 -16.159 1.00 61.72 95 LYS A N 1
ATOM 757 C CA . LYS A 1 95 ? 9.885 13.657 -16.323 1.00 61.72 95 LYS A CA 1
ATOM 758 C C . LYS A 1 95 ? 8.501 12.999 -16.349 1.00 61.72 95 LYS A C 1
ATOM 760 O O . LYS A 1 95 ? 7.541 13.547 -15.801 1.00 61.72 95 LYS A O 1
ATOM 765 N N . LYS A 1 96 ? 8.402 11.824 -16.984 1.00 63.94 96 LYS A N 1
ATOM 766 C CA . LYS A 1 96 ? 7.215 10.954 -16.914 1.00 63.94 96 LYS A CA 1
ATOM 767 C C . LYS A 1 96 ? 7.055 10.490 -15.459 1.00 63.94 96 LYS A C 1
ATOM 769 O O . LYS A 1 96 ? 8.058 10.173 -14.830 1.00 63.94 96 LYS A O 1
ATOM 774 N N . LEU A 1 97 ? 5.832 10.500 -14.929 1.00 64.38 97 LEU A N 1
ATOM 775 C CA . LEU A 1 97 ? 5.538 10.111 -13.543 1.00 64.38 97 LEU A CA 1
ATOM 776 C C . LEU A 1 97 ? 4.514 8.984 -13.530 1.00 64.38 97 LEU A C 1
ATOM 778 O O . LEU A 1 97 ? 3.559 9.033 -14.311 1.00 64.38 97 LEU A O 1
ATOM 782 N N . CYS A 1 98 ? 4.699 8.011 -12.638 1.00 62.56 98 CYS A N 1
ATOM 783 C CA . CYS A 1 98 ? 3.727 6.946 -12.414 1.00 62.56 98 CYS A CA 1
ATOM 784 C C . CYS A 1 98 ? 3.039 7.106 -11.063 1.00 62.56 98 CYS A C 1
ATOM 786 O O . CYS A 1 98 ? 3.702 7.224 -10.031 1.00 62.56 98 CYS A O 1
ATOM 788 N N . SER A 1 99 ? 1.711 7.020 -11.056 1.00 63.19 99 SER A N 1
ATOM 789 C CA . SER A 1 99 ? 0.943 6.836 -9.825 1.00 63.19 99 SER A CA 1
ATOM 790 C C . SER A 1 99 ? 1.042 5.379 -9.380 1.00 63.19 99 SER A C 1
ATOM 792 O O . SER A 1 99 ? 0.713 4.473 -10.144 1.00 63.19 99 SER A O 1
ATOM 794 N N . VAL A 1 100 ? 1.484 5.142 -8.146 1.00 61.28 100 VAL A N 1
ATOM 795 C CA . VAL A 1 100 ? 1.590 3.777 -7.582 1.00 61.28 100 VAL A CA 1
ATOM 796 C C . VAL A 1 100 ? 0.498 3.499 -6.543 1.00 61.28 100 VAL A C 1
ATOM 798 O O . VAL A 1 100 ? 0.137 2.347 -6.306 1.00 61.28 100 VAL A O 1
ATOM 801 N N . PHE A 1 101 ? -0.047 4.559 -5.945 1.00 60.31 101 PHE A N 1
ATOM 802 C CA . PHE A 1 101 ? -0.998 4.542 -4.831 1.00 60.31 101 PHE A CA 1
ATOM 803 C C . PHE A 1 101 ? -1.995 5.682 -5.005 1.00 60.31 101 PHE A C 1
ATOM 805 O O . PHE A 1 101 ? -1.615 6.710 -5.554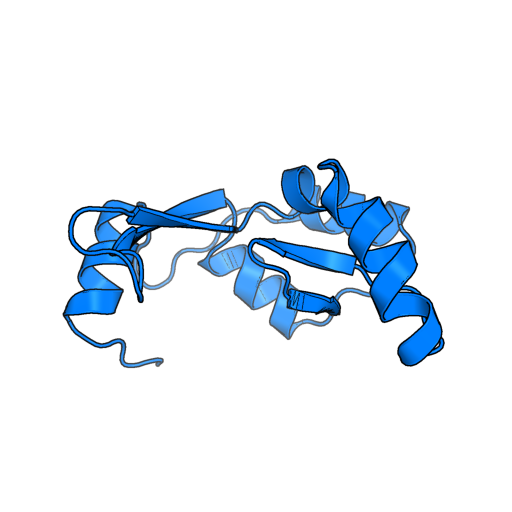 1.00 60.31 101 PHE A O 1
ATOM 812 N N . GLU A 1 102 ? -3.219 5.533 -4.506 1.00 53.41 102 GLU A N 1
ATOM 813 C CA . GLU A 1 102 ? -4.193 6.629 -4.397 1.00 53.41 102 GLU A CA 1
ATOM 814 C C . GLU A 1 102 ? -4.517 6.892 -2.920 1.00 53.41 102 GLU A C 1
ATOM 816 O O . GLU A 1 102 ? -4.754 5.897 -2.237 1.00 53.41 102 GLU A O 1
ATOM 821 N N . PRO A 1 103 ? -4.537 8.151 -2.418 1.00 51.22 103 PRO A N 1
ATOM 822 C CA . PRO A 1 103 ? -4.200 9.375 -3.142 1.00 51.22 103 PRO A CA 1
ATOM 823 C C . PRO A 1 103 ? -2.702 9.456 -3.494 1.00 51.22 103 PRO A C 1
ATOM 825 O O . PRO A 1 103 ? -1.834 9.070 -2.710 1.00 51.22 103 PRO A O 1
ATOM 828 N N . VAL A 1 104 ? -2.446 9.941 -4.712 1.00 52.91 104 VAL A N 1
ATOM 829 C CA . VAL A 1 104 ? -1.215 9.832 -5.519 1.00 52.91 104 VAL A CA 1
ATOM 830 C C . VAL A 1 104 ? 0.125 9.951 -4.772 1.00 52.91 104 VAL A C 1
ATOM 832 O O . VAL A 1 104 ? 0.492 11.015 -4.272 1.00 52.91 104 VAL A O 1
ATOM 835 N N . MET A 1 105 ? 0.936 8.888 -4.842 1.00 51.16 105 MET A N 1
ATOM 836 C CA . MET A 1 105 ? 2.398 8.947 -4.678 1.00 51.16 105 MET A CA 1
ATOM 837 C C . MET A 1 105 ? 3.059 8.782 -6.052 1.00 51.16 105 MET A C 1
ATOM 839 O O . MET A 1 105 ? 2.771 7.815 -6.760 1.00 51.16 105 MET A O 1
ATOM 843 N N . LEU A 1 106 ? 3.924 9.735 -6.410 1.00 53.72 106 LEU A N 1
ATOM 844 C CA . LEU A 1 106 ? 4.613 9.800 -7.701 1.00 53.72 106 LEU A CA 1
ATOM 845 C C . LEU A 1 106 ? 5.996 9.159 -7.578 1.00 53.72 106 LEU A C 1
ATOM 847 O O . LEU A 1 106 ? 6.756 9.521 -6.675 1.00 53.72 106 LEU A O 1
ATOM 851 N N . ILE A 1 107 ? 6.315 8.252 -8.498 1.00 51.69 107 ILE A N 1
ATOM 852 C CA . ILE A 1 107 ? 7.686 7.794 -8.776 1.00 51.69 107 ILE A CA 1
ATOM 853 C C . ILE A 1 107 ? 8.121 8.197 -10.176 1.00 51.69 107 ILE A C 1
ATOM 855 O O . ILE A 1 107 ? 7.234 8.333 -11.056 1.00 51.69 107 ILE A O 1
#